Protein AF-Q0B2G2-F1 (afdb_monomer_lite)

Secondary structure (DSSP, 8-state):
--HHHHHHHH-TTS-HHHHHHHHHHHHHHHHHHHHHTTT-HHHHHHHHHHHHHHHHHHHHHHHHHSS--HHHHHHHHHHHHHHHHHHHH--

Sequence (91 aa):
MSEASRTCHADRTIPKDLINWVDELDKECKSAKKLMASNDEDRIRQCVDDLERIGDRAERACQQAGSLDAKIMNAVSTMHSELSDLKRQLH

Foldseek 3Di:
DDPVLVVLVVDPLHDPQLNVLVVVLVVLVVVLVVVVVVVPLVSNVVSLVVLLVSLVVNVVSVVVSPPDDVVSVVVSVVVNVVSVVSNVVSD

Structure (mmCIF, N/CA/C/O backbone):
data_AF-Q0B2G2-F1
#
_entry.id   AF-Q0B2G2-F1
#
loop_
_atom_site.group_PDB
_atom_site.id
_atom_site.type_symbol
_atom_site.label_atom_id
_atom_site.label_alt_id
_atom_site.label_comp_id
_atom_site.label_asym_id
_atom_site.label_entity_id
_atom_site.label_seq_id
_atom_site.pdbx_PDB_ins_code
_atom_site.Cartn_x
_atom_site.Cartn_y
_atom_site.Cartn_z
_atom_site.occupancy
_atom_site.B_iso_or_equiv
_atom_site.auth_seq_id
_atom_site.auth_comp_id
_atom_site.auth_asym_id
_atom_site.auth_atom_id
_atom_site.pdbx_PDB_model_num
ATOM 1 N N . MET A 1 1 ? 5.046 14.887 -0.032 1.00 52.88 1 MET A N 1
ATOM 2 C CA . MET A 1 1 ? 5.709 14.102 -1.078 1.00 52.88 1 MET A CA 1
ATOM 3 C C . MET A 1 1 ? 6.773 13.287 -0.382 1.00 52.88 1 MET A C 1
ATOM 5 O O . MET A 1 1 ? 7.742 13.880 0.094 1.00 52.88 1 MET A O 1
ATOM 9 N N . SER A 1 2 ? 6.507 11.997 -0.188 1.00 65.69 2 SER A N 1
ATOM 10 C CA . SER A 1 2 ? 7.429 11.071 0.480 1.00 65.69 2 SER A CA 1
ATOM 11 C C . SER A 1 2 ? 8.685 10.821 -0.351 1.00 65.69 2 SER A C 1
ATOM 13 O O . SER A 1 2 ? 8.705 11.068 -1.559 1.00 65.69 2 SER A O 1
ATOM 15 N N . GLU A 1 3 ? 9.736 10.333 0.306 1.00 66.19 3 GLU A N 1
ATOM 16 C CA . GLU A 1 3 ? 11.019 10.011 -0.328 1.00 66.19 3 GLU A CA 1
ATOM 17 C C . GLU A 1 3 ? 10.841 9.008 -1.478 1.00 66.19 3 GLU A C 1
ATOM 19 O O . GLU A 1 3 ? 11.358 9.241 -2.564 1.00 66.19 3 GLU A O 1
ATOM 24 N N . ALA A 1 4 ? 9.973 8.004 -1.302 1.00 65.38 4 ALA A N 1
ATOM 25 C CA . ALA A 1 4 ? 9.613 7.043 -2.345 1.00 65.38 4 ALA A CA 1
ATOM 26 C C . ALA A 1 4 ? 9.073 7.706 -3.629 1.00 65.38 4 ALA A C 1
ATOM 28 O O . ALA A 1 4 ? 9.531 7.374 -4.720 1.00 65.38 4 ALA A O 1
ATOM 29 N N . SER A 1 5 ? 8.158 8.679 -3.514 1.00 68.81 5 SER A N 1
ATOM 30 C CA . SER A 1 5 ? 7.612 9.419 -4.668 1.00 68.81 5 SER A CA 1
ATOM 31 C C . SER A 1 5 ? 8.713 10.213 -5.375 1.00 68.81 5 SER A C 1
ATOM 33 O O . SER A 1 5 ? 8.862 10.111 -6.591 1.00 68.81 5 SER A O 1
ATOM 35 N N . ARG A 1 6 ? 9.584 10.913 -4.632 1.00 70.56 6 ARG A N 1
ATOM 36 C CA . ARG A 1 6 ? 10.713 11.637 -5.245 1.00 70.56 6 ARG A CA 1
ATOM 37 C C . ARG A 1 6 ? 11.693 10.714 -5.957 1.00 70.56 6 ARG A C 1
ATOM 39 O O . ARG A 1 6 ? 12.133 11.057 -7.048 1.00 70.56 6 ARG A O 1
ATOM 46 N N . THR A 1 7 ? 12.033 9.575 -5.362 1.00 68.62 7 THR A N 1
ATOM 47 C CA . THR A 1 7 ? 12.953 8.604 -5.966 1.00 68.62 7 THR A CA 1
ATOM 48 C C . THR A 1 7 ? 12.364 8.012 -7.242 1.00 68.62 7 THR A C 1
ATOM 50 O O . THR A 1 7 ? 13.063 7.937 -8.247 1.00 68.62 7 THR A O 1
ATOM 53 N N . CYS A 1 8 ? 11.068 7.686 -7.244 1.00 67.44 8 CYS A N 1
ATOM 54 C CA . CYS A 1 8 ? 10.389 7.163 -8.431 1.00 67.44 8 CYS A CA 1
ATOM 55 C C . CYS A 1 8 ? 10.273 8.205 -9.552 1.00 67.44 8 CYS A C 1
ATOM 57 O O . CYS A 1 8 ? 10.427 7.865 -10.717 1.00 67.44 8 CYS A O 1
ATOM 59 N N . HIS A 1 9 ? 10.041 9.478 -9.214 1.00 70.81 9 HIS A N 1
ATOM 60 C CA . HIS A 1 9 ? 10.025 10.575 -10.192 1.00 70.81 9 HIS A CA 1
ATOM 61 C C . HIS A 1 9 ? 11.426 10.939 -10.713 1.00 70.81 9 HIS A C 1
ATOM 63 O O . HIS A 1 9 ? 11.553 11.449 -11.826 1.00 70.81 9 HIS A O 1
ATOM 69 N N . ALA A 1 10 ? 12.477 10.705 -9.923 1.00 71.88 10 ALA A N 1
ATOM 70 C CA . ALA A 1 10 ? 13.861 10.975 -10.314 1.00 71.88 10 ALA A CA 1
ATOM 71 C C . ALA A 1 10 ? 14.440 9.894 -11.239 1.00 71.88 10 ALA A C 1
ATOM 73 O O . ALA A 1 10 ? 15.302 10.195 -12.069 1.00 71.88 10 ALA A O 1
ATOM 74 N N . ASP A 1 11 ? 13.968 8.654 -11.116 1.00 67.69 11 ASP A N 1
ATOM 75 C CA . ASP A 1 11 ? 14.465 7.526 -11.891 1.00 67.69 11 ASP A CA 1
ATOM 76 C C . ASP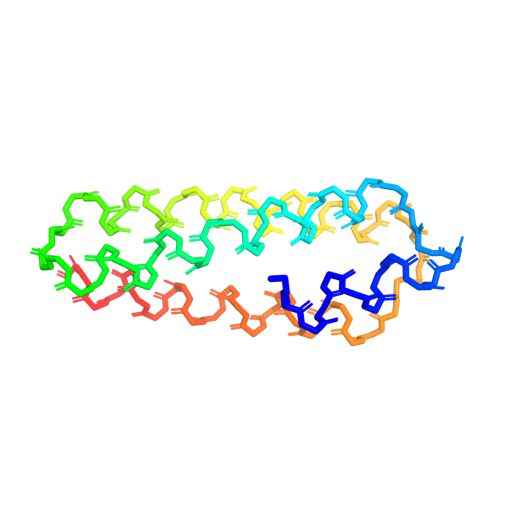 A 1 11 ? 13.590 7.255 -13.126 1.00 67.69 11 ASP A C 1
ATOM 78 O O . ASP A 1 11 ? 12.443 6.822 -13.051 1.00 67.69 11 ASP A O 1
ATOM 82 N N . ARG A 1 12 ? 14.155 7.515 -14.310 1.00 67.12 12 ARG A N 1
ATOM 83 C CA . ARG A 1 12 ? 13.455 7.394 -15.603 1.00 67.12 12 ARG A CA 1
ATOM 84 C C . ARG A 1 12 ? 13.272 5.945 -16.055 1.00 67.12 12 ARG A C 1
ATOM 86 O O . ARG A 1 12 ? 12.604 5.719 -17.062 1.00 67.12 12 ARG A O 1
ATOM 93 N N . THR A 1 13 ? 13.890 4.990 -15.360 1.00 69.69 13 THR A N 1
ATOM 94 C CA . THR A 1 13 ? 13.715 3.553 -15.616 1.00 69.69 13 THR A CA 1
ATOM 95 C C . THR A 1 13 ? 12.428 3.014 -14.996 1.00 69.69 13 THR A C 1
ATOM 97 O O . THR A 1 13 ? 11.961 1.939 -15.367 1.00 69.69 13 THR A O 1
ATOM 100 N N . ILE A 1 14 ? 11.819 3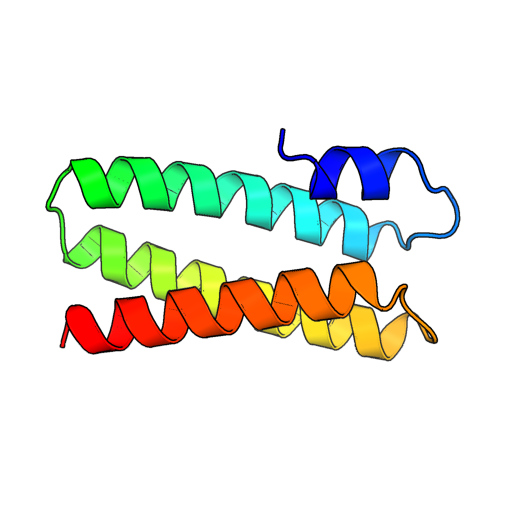.793 -14.099 1.00 68.75 14 ILE A N 1
ATOM 101 C CA . ILE A 1 14 ? 10.591 3.436 -13.412 1.00 68.75 14 ILE A CA 1
ATOM 102 C C . ILE A 1 14 ? 9.391 3.587 -14.364 1.00 68.75 14 ILE A C 1
ATOM 104 O O . ILE A 1 14 ? 9.192 4.654 -14.958 1.00 68.75 14 ILE A O 1
ATOM 108 N N . PRO A 1 15 ? 8.538 2.556 -14.498 1.00 69.44 15 PRO A N 1
ATOM 109 C CA . PRO A 1 15 ? 7.302 2.657 -15.261 1.00 69.44 15 PRO A CA 1
ATOM 110 C C . PRO A 1 15 ? 6.400 3.769 -14.720 1.00 69.44 15 PRO A C 1
ATOM 112 O O . PRO A 1 15 ? 6.209 3.897 -13.511 1.00 69.44 15 PRO A O 1
ATOM 115 N N . LYS A 1 16 ? 5.758 4.527 -15.616 1.00 74.69 16 LYS A N 1
ATOM 116 C CA . LYS A 1 16 ? 4.801 5.581 -15.230 1.00 74.69 16 LYS A CA 1
ATOM 117 C C . LYS A 1 16 ? 3.668 5.062 -14.347 1.00 74.69 16 LYS A C 1
ATOM 119 O O . LYS A 1 16 ? 3.219 5.782 -13.461 1.00 74.69 16 LYS A O 1
ATOM 124 N N . ASP A 1 17 ? 3.238 3.822 -14.568 1.00 69.44 17 ASP A N 1
ATOM 125 C CA . ASP A 1 17 ? 2.224 3.186 -13.731 1.00 69.44 17 ASP A CA 1
ATOM 126 C C . ASP A 1 17 ? 2.690 3.067 -12.283 1.00 69.44 17 ASP A C 1
ATOM 128 O O . ASP A 1 17 ? 1.900 3.343 -11.389 1.00 69.44 17 ASP A O 1
ATOM 132 N N . LEU A 1 18 ? 3.973 2.763 -12.052 1.00 70.81 18 LEU A N 1
ATOM 133 C CA . LEU A 1 18 ? 4.563 2.685 -10.717 1.00 70.81 18 LEU A CA 1
ATOM 134 C C . LEU A 1 18 ? 4.677 4.067 -10.054 1.00 70.81 18 LEU A C 1
ATOM 136 O O . LEU A 1 18 ? 4.444 4.203 -8.858 1.00 70.81 18 LEU A O 1
ATOM 140 N N . ILE A 1 19 ? 4.990 5.106 -10.831 1.00 77.12 19 ILE A N 1
ATOM 141 C CA . ILE A 1 19 ? 5.034 6.490 -10.334 1.00 77.12 19 ILE A CA 1
ATOM 142 C C . ILE A 1 19 ? 3.641 6.937 -9.870 1.00 77.12 19 ILE A C 1
ATOM 144 O O . ILE A 1 19 ? 3.497 7.434 -8.755 1.00 77.12 19 ILE A O 1
ATOM 148 N N . ASN A 1 20 ? 2.612 6.703 -10.692 1.00 78.75 20 ASN A N 1
ATOM 149 C CA . ASN A 1 20 ? 1.219 6.989 -10.329 1.00 78.75 20 ASN A CA 1
ATOM 150 C C . ASN A 1 20 ? 0.800 6.222 -9.070 1.00 78.75 20 ASN A C 1
ATOM 152 O O . ASN A 1 20 ? 0.147 6.774 -8.189 1.00 78.75 20 ASN A O 1
ATOM 156 N N . TRP A 1 21 ? 1.231 4.966 -8.990 1.00 73.62 21 TRP A N 1
ATOM 157 C CA . TRP A 1 21 ? 1.065 4.080 -7.850 1.00 73.62 21 TRP A CA 1
ATOM 158 C C . TRP A 1 21 ? 1.602 4.693 -6.557 1.00 73.62 21 TRP A C 1
ATOM 16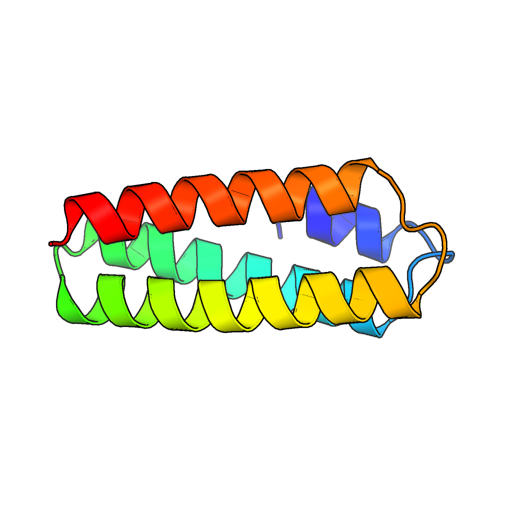0 O O . TRP A 1 21 ? 0.875 4.860 -5.581 1.00 73.62 21 TRP A O 1
ATOM 170 N N . VAL A 1 22 ? 2.874 5.081 -6.565 1.00 73.75 22 VAL A N 1
ATOM 171 C CA . VAL A 1 22 ? 3.549 5.658 -5.402 1.00 73.75 22 VAL A CA 1
ATOM 172 C C . VAL A 1 22 ? 2.949 7.015 -5.015 1.00 73.75 22 VAL A C 1
ATOM 174 O O . VAL A 1 22 ? 2.892 7.334 -3.827 1.00 73.75 22 VAL A O 1
ATOM 177 N N . ASP A 1 23 ? 2.457 7.795 -5.978 1.00 79.69 23 ASP A N 1
ATOM 178 C CA . ASP A 1 23 ? 1.772 9.063 -5.707 1.00 79.69 23 ASP A CA 1
ATOM 179 C C . ASP A 1 23 ? 0.380 8.873 -5.080 1.00 79.69 23 ASP A C 1
ATOM 181 O O . ASP A 1 23 ? 0.050 9.586 -4.127 1.00 79.69 23 ASP A O 1
ATOM 185 N N . GLU A 1 24 ? -0.427 7.912 -5.553 1.00 76.12 24 GLU A N 1
ATOM 186 C CA . GLU A 1 24 ? -1.694 7.534 -4.898 1.00 76.12 24 GLU A CA 1
ATOM 187 C C . GLU A 1 24 ? -1.434 7.055 -3.465 1.00 76.12 24 GLU A C 1
ATOM 189 O O . GLU A 1 24 ? -2.080 7.511 -2.520 1.00 76.12 24 GLU A O 1
ATOM 194 N N . LEU A 1 25 ? -0.410 6.224 -3.287 1.00 72.94 25 LEU A N 1
ATOM 195 C CA . LEU A 1 25 ? -0.029 5.658 -1.998 1.00 72.94 25 LEU A CA 1
ATOM 196 C C . LEU A 1 25 ? 0.462 6.740 -1.013 1.00 72.94 25 LEU A C 1
ATOM 198 O O . LEU A 1 25 ? 0.035 6.778 0.141 1.00 72.94 25 LEU A O 1
ATOM 202 N N . ASP A 1 26 ? 1.282 7.698 -1.465 1.00 76.12 26 ASP A N 1
ATOM 203 C CA . ASP A 1 26 ? 1.712 8.851 -0.654 1.00 76.12 26 ASP A CA 1
ATOM 204 C C . ASP A 1 26 ? 0.533 9.753 -0.250 1.00 76.12 26 ASP A C 1
ATOM 206 O O . ASP A 1 26 ? 0.605 10.493 0.740 1.00 76.12 26 ASP A O 1
ATOM 210 N N . LYS A 1 27 ? -0.551 9.749 -1.025 1.00 78.56 27 LYS A N 1
ATOM 211 C CA . LYS A 1 27 ? -1.750 10.531 -0.729 1.00 78.56 27 LYS A CA 1
ATOM 212 C C . LYS A 1 27 ? -2.599 9.833 0.325 1.00 78.56 27 LYS A C 1
ATOM 214 O O . LYS A 1 27 ? -2.906 10.451 1.346 1.00 78.56 27 LYS A O 1
ATOM 219 N N . GLU A 1 28 ? -2.869 8.547 0.132 1.00 72.81 28 GLU A N 1
ATOM 220 C CA . GLU A 1 28 ? -3.637 7.742 1.079 1.00 72.81 28 GLU A CA 1
ATOM 221 C C . GLU A 1 28 ? -2.924 7.590 2.420 1.00 72.81 28 GLU A C 1
ATOM 223 O O . GLU A 1 28 ? -3.545 7.770 3.458 1.00 72.81 28 GLU A O 1
ATOM 228 N N . CYS A 1 29 ? -1.601 7.421 2.449 1.00 72.12 29 CYS A N 1
ATOM 229 C CA . CYS A 1 29 ? -0.854 7.346 3.707 1.00 72.12 29 CYS A CA 1
ATOM 230 C C . CYS A 1 29 ? -0.944 8.651 4.534 1.00 72.12 29 CYS A C 1
ATOM 232 O O . CYS A 1 29 ? -1.015 8.631 5.767 1.00 72.12 29 CYS A O 1
ATOM 234 N N . LYS A 1 30 ? -0.997 9.819 3.872 1.00 74.94 30 LYS A N 1
ATOM 235 C CA . LYS A 1 30 ? -1.237 11.101 4.561 1.00 74.94 30 LYS A CA 1
ATOM 236 C C . LYS A 1 30 ? -2.669 11.218 5.069 1.00 74.94 30 LYS A C 1
ATOM 238 O O . LYS A 1 30 ? -2.870 11.742 6.167 1.00 74.94 30 LYS A O 1
ATOM 243 N N . SER A 1 31 ? -3.639 10.748 4.288 1.00 73.25 31 SER A N 1
ATOM 244 C CA . SER A 1 31 ? -5.033 10.654 4.723 1.00 73.25 31 SER A CA 1
ATOM 245 C C . SER A 1 31 ? -5.151 9.734 5.940 1.00 73.25 31 SER A C 1
ATOM 247 O O . SER A 1 31 ? -5.693 10.168 6.953 1.00 73.25 31 SER A O 1
ATOM 249 N N . ALA A 1 32 ? -4.534 8.549 5.899 1.00 69.19 32 ALA A N 1
ATOM 250 C CA . ALA A 1 32 ? -4.476 7.573 6.984 1.00 69.19 32 ALA A CA 1
ATOM 251 C C . ALA A 1 32 ? -3.946 8.200 8.271 1.00 69.19 32 ALA A C 1
ATOM 253 O O . ALA A 1 32 ? -4.637 8.205 9.282 1.00 69.19 32 ALA A O 1
ATOM 254 N N . LYS A 1 33 ? -2.763 8.830 8.233 1.00 69.75 33 LYS A N 1
ATOM 255 C CA . LYS A 1 33 ? -2.179 9.487 9.416 1.00 69.75 33 LYS A CA 1
ATOM 256 C C . LYS A 1 33 ? -3.099 10.550 10.017 1.00 69.75 33 LYS A C 1
ATOM 258 O O . LYS A 1 33 ? -3.183 10.676 11.236 1.00 69.75 33 LYS A O 1
ATOM 263 N N . LYS A 1 34 ? -3.805 11.308 9.176 1.00 72.75 34 LYS A N 1
ATOM 264 C CA . LYS A 1 34 ? -4.764 12.322 9.633 1.00 72.75 34 LYS A CA 1
ATOM 265 C C . LYS A 1 34 ? -6.029 11.690 10.230 1.00 72.75 34 LYS A C 1
ATOM 267 O O . LYS A 1 34 ? -6.579 12.221 11.191 1.00 72.75 34 LYS A O 1
ATOM 272 N N . LEU A 1 35 ? -6.471 10.564 9.679 1.00 69.94 35 LEU A N 1
ATOM 273 C CA . LEU A 1 35 ? -7.619 9.787 10.150 1.00 69.94 35 LEU A CA 1
ATOM 274 C C . LEU A 1 35 ? -7.347 9.085 11.473 1.00 69.94 35 LEU A C 1
ATOM 276 O O . LEU A 1 35 ? -8.169 9.171 12.378 1.00 69.94 35 LEU A O 1
ATOM 280 N N . MET A 1 36 ? -6.167 8.488 11.617 1.00 67.81 36 MET A N 1
ATOM 281 C CA . MET A 1 36 ? -5.718 7.891 12.872 1.00 67.81 36 MET A CA 1
ATOM 282 C C . MET A 1 36 ? -5.681 8.916 14.008 1.00 67.81 36 MET A C 1
ATOM 284 O O . MET A 1 36 ? -6.056 8.604 15.129 1.00 67.81 36 MET A O 1
ATOM 288 N N . ALA A 1 37 ? -5.318 10.168 13.713 1.00 69.75 37 ALA A N 1
ATOM 289 C CA . ALA A 1 37 ? -5.394 11.260 14.684 1.00 69.75 37 ALA A CA 1
ATOM 290 C C . ALA A 1 37 ? -6.836 11.707 15.010 1.00 69.75 37 ALA A C 1
ATOM 292 O O . ALA A 1 37 ? -7.049 12.404 15.997 1.00 69.75 37 ALA A O 1
ATOM 293 N N . SER A 1 38 ? -7.816 11.343 14.176 1.00 69.44 38 SER A N 1
ATOM 294 C CA . SER A 1 38 ? -9.222 11.746 14.311 1.00 69.44 38 SER A CA 1
ATOM 295 C C . SER A 1 38 ? -10.080 10.719 15.069 1.00 69.44 38 SER A C 1
ATOM 297 O O . SER A 1 38 ? -11.257 10.989 15.286 1.00 69.44 38 SER A O 1
ATOM 299 N N . ASN A 1 39 ? -9.508 9.578 15.488 1.00 68.44 39 ASN A N 1
ATOM 300 C CA . ASN A 1 39 ? -10.187 8.496 16.226 1.00 68.44 39 ASN A CA 1
ATOM 301 C C . ASN A 1 39 ? -11.445 7.928 15.527 1.00 68.44 39 ASN A C 1
ATOM 303 O O . ASN A 1 39 ? -12.342 7.393 16.173 1.00 68.44 39 ASN A O 1
ATOM 307 N N . ASP A 1 40 ? -11.514 8.067 14.204 1.00 78.44 40 ASP A N 1
ATOM 308 C CA . ASP A 1 40 ? -12.681 7.733 13.389 1.00 78.44 40 ASP A CA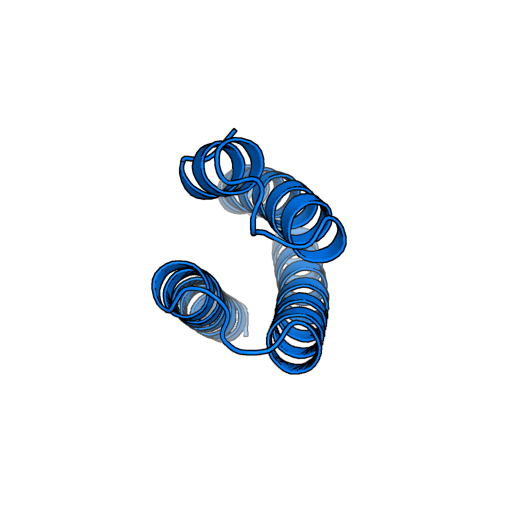 1
ATOM 309 C C . ASP A 1 40 ? -12.488 6.347 12.753 1.00 78.44 40 ASP A C 1
ATOM 311 O O . ASP A 1 40 ? -11.927 6.221 11.663 1.00 78.44 40 ASP A O 1
ATOM 315 N N . GLU A 1 41 ? -12.873 5.295 13.483 1.00 72.75 41 GLU A N 1
ATOM 316 C CA . GLU A 1 41 ? -12.606 3.894 13.117 1.00 72.75 41 GLU A CA 1
ATOM 317 C C . GLU A 1 41 ? -13.125 3.505 11.731 1.00 72.75 41 GLU A C 1
ATOM 319 O O . GLU A 1 41 ? -12.424 2.804 11.000 1.00 72.75 41 GLU A O 1
ATOM 324 N N . ASP A 1 42 ? -14.313 3.970 11.337 1.00 79.69 42 ASP A N 1
ATOM 325 C CA . ASP A 1 42 ? -14.893 3.642 10.030 1.00 79.69 42 ASP A CA 1
ATOM 326 C C . ASP A 1 42 ? -14.045 4.209 8.893 1.00 79.69 42 ASP A C 1
ATOM 328 O O . ASP A 1 42 ? -13.770 3.535 7.897 1.00 79.69 42 ASP A O 1
ATOM 332 N N . ARG A 1 43 ? -13.547 5.434 9.070 1.00 74.56 43 ARG A N 1
ATOM 333 C CA . ARG A 1 43 ? -12.657 6.052 8.090 1.00 74.56 43 ARG A CA 1
ATOM 334 C C . ARG A 1 43 ? -11.275 5.414 8.098 1.00 74.56 43 ARG A C 1
ATOM 336 O O . ARG A 1 43 ? -10.658 5.326 7.039 1.00 74.56 43 ARG A O 1
ATOM 343 N N . ILE A 1 44 ? -10.785 4.961 9.253 1.00 74.75 44 ILE A N 1
ATOM 344 C CA . ILE A 1 44 ? -9.525 4.214 9.322 1.00 74.75 44 ILE A CA 1
ATOM 345 C C . ILE A 1 44 ? -9.677 2.873 8.588 1.00 74.75 44 ILE A C 1
ATOM 347 O O . ILE A 1 44 ? -8.824 2.573 7.757 1.00 74.75 44 ILE A O 1
ATOM 351 N N . ARG A 1 45 ? -10.772 2.119 8.785 1.00 77.50 45 ARG A N 1
ATOM 352 C CA . ARG A 1 45 ? -11.055 0.893 8.006 1.00 77.50 45 ARG A CA 1
ATOM 353 C C . ARG A 1 45 ? -11.087 1.165 6.510 1.00 77.50 45 ARG A C 1
ATOM 355 O O . ARG A 1 45 ? -10.421 0.467 5.756 1.00 77.50 45 ARG A O 1
ATOM 362 N N . GLN A 1 46 ? -11.805 2.202 6.086 1.00 79.06 46 GLN A N 1
ATOM 363 C CA . GLN A 1 46 ? -11.895 2.546 4.670 1.00 79.06 46 GLN A CA 1
ATOM 364 C C . GLN A 1 46 ? -10.525 2.909 4.083 1.00 79.06 46 GLN A C 1
ATOM 366 O O . GLN A 1 46 ? -10.192 2.491 2.980 1.00 79.06 46 GLN A O 1
ATOM 371 N N . CYS A 1 47 ? -9.700 3.631 4.843 1.00 75.50 47 CYS A N 1
ATOM 372 C CA . CYS A 1 47 ? -8.343 3.962 4.430 1.00 75.50 47 CYS A CA 1
ATOM 373 C C . CYS A 1 47 ? -7.441 2.722 4.332 1.00 75.50 47 CYS A C 1
ATOM 375 O O . CYS A 1 47 ? -6.630 2.627 3.415 1.00 75.50 47 CYS A O 1
ATOM 377 N N . VAL A 1 48 ? -7.604 1.759 5.244 1.00 75.94 48 VAL A N 1
ATOM 378 C CA . VAL A 1 48 ? -6.908 0.469 5.189 1.00 75.94 48 VAL A CA 1
ATOM 379 C C . VAL A 1 48 ? -7.315 -0.325 3.948 1.00 75.94 48 VAL A C 1
ATOM 381 O O . VAL A 1 48 ? -6.436 -0.802 3.237 1.00 75.94 48 VAL A O 1
ATOM 384 N N . ASP A 1 49 ? -8.611 -0.422 3.650 1.00 80.94 49 ASP A N 1
ATOM 385 C CA . ASP A 1 49 ? -9.110 -1.140 2.470 1.00 80.94 49 ASP A CA 1
ATOM 386 C C . ASP A 1 49 ? -8.661 -0.472 1.158 1.00 80.94 49 ASP A C 1
ATOM 388 O O . ASP A 1 49 ? -8.271 -1.155 0.204 1.00 80.94 49 ASP A O 1
ATOM 392 N N . ASP A 1 50 ? -8.667 0.865 1.104 1.00 78.50 50 ASP A N 1
ATOM 393 C CA . ASP A 1 50 ? -8.131 1.601 -0.040 1.00 78.50 50 ASP A CA 1
ATOM 394 C C . ASP A 1 50 ? -6.639 1.330 -0.206 1.00 78.50 50 ASP A C 1
ATOM 396 O O . ASP A 1 50 ? -6.209 1.021 -1.314 1.00 78.50 50 ASP A O 1
ATOM 400 N N . LEU A 1 51 ? -5.862 1.361 0.878 1.00 73.88 51 LEU A N 1
ATOM 401 C CA . LEU A 1 51 ? -4.435 1.070 0.837 1.00 73.88 51 LEU A CA 1
ATOM 402 C C . LEU A 1 51 ? -4.115 -0.397 0.481 1.00 73.88 51 LEU A C 1
ATOM 404 O O . LEU A 1 51 ? -3.125 -0.623 -0.213 1.00 73.88 51 LEU A O 1
ATOM 408 N N . GLU A 1 52 ? -4.936 -1.374 0.883 1.00 76.75 52 GLU A N 1
ATOM 409 C CA . GLU A 1 52 ? -4.828 -2.776 0.439 1.00 76.75 52 GLU A CA 1
ATOM 410 C C . GLU A 1 52 ? -5.013 -2.868 -1.075 1.00 76.75 52 GLU A C 1
ATOM 412 O O . GLU A 1 52 ? -4.118 -3.329 -1.778 1.00 76.75 52 GLU A O 1
ATOM 417 N N . ARG A 1 53 ? -6.128 -2.340 -1.601 1.00 81.56 53 ARG A N 1
ATOM 418 C CA . ARG A 1 53 ? -6.424 -2.320 -3.048 1.00 81.56 53 ARG A CA 1
ATOM 419 C C . ARG A 1 53 ? -5.307 -1.663 -3.850 1.00 81.56 53 ARG A C 1
ATOM 421 O O . ARG A 1 53 ? -5.020 -2.037 -4.992 1.00 81.56 53 ARG A O 1
ATOM 428 N N . ILE A 1 54 ? -4.722 -0.649 -3.237 1.00 73.38 54 ILE A N 1
ATOM 429 C CA . ILE A 1 54 ? -3.598 0.099 -3.739 1.00 73.38 54 ILE A CA 1
ATOM 430 C C . ILE A 1 54 ? -2.352 -0.822 -3.782 1.00 73.38 54 ILE A C 1
ATOM 432 O O . ILE A 1 54 ? -1.870 -1.153 -4.867 1.00 73.38 54 ILE A O 1
ATOM 436 N N . GLY A 1 55 ? -1.906 -1.379 -2.656 1.00 72.44 55 GLY A N 1
ATOM 437 C CA . GLY A 1 55 ? -0.791 -2.339 -2.605 1.00 72.44 55 GLY A CA 1
ATOM 438 C C . GLY A 1 55 ? -0.913 -3.493 -3.612 1.00 72.44 55 GLY A C 1
ATOM 439 O O . GLY A 1 55 ? 0.038 -3.793 -4.332 1.00 72.44 55 GLY A O 1
ATOM 440 N N . ASP A 1 56 ? -2.115 -4.039 -3.758 1.00 77.81 56 ASP A N 1
ATOM 441 C CA . ASP A 1 56 ? -2.476 -5.116 -4.687 1.00 77.81 56 ASP A CA 1
ATOM 442 C C . ASP A 1 56 ? -2.255 -4.755 -6.169 1.00 77.81 56 ASP A C 1
ATOM 444 O O . ASP A 1 56 ? -1.949 -5.583 -7.038 1.00 77.81 56 ASP A O 1
ATOM 448 N N . ARG A 1 57 ? -2.485 -3.489 -6.518 1.00 74.50 57 ARG A N 1
ATOM 449 C CA . ARG A 1 57 ? -2.276 -2.981 -7.877 1.00 74.50 57 ARG A CA 1
ATOM 450 C C . ARG A 1 57 ? -0.821 -2.539 -8.063 1.00 74.50 57 ARG A C 1
ATOM 452 O O . ARG A 1 57 ? -0.312 -2.701 -9.174 1.00 74.50 57 ARG A O 1
ATOM 459 N N . ALA A 1 58 ? -0.141 -2.114 -6.993 1.00 70.12 58 ALA A N 1
ATOM 460 C CA . ALA A 1 58 ? 1.308 -1.924 -6.966 1.00 70.12 58 ALA A CA 1
ATOM 461 C C . ALA A 1 58 ? 2.009 -3.229 -7.320 1.00 70.12 58 ALA A C 1
ATOM 463 O O . ALA A 1 58 ? 2.758 -3.275 -8.284 1.00 70.12 58 ALA A O 1
ATOM 464 N N . GLU A 1 59 ? 1.703 -4.307 -6.599 1.00 72.25 59 GLU A N 1
ATOM 465 C CA . GLU A 1 59 ? 2.315 -5.618 -6.791 1.00 72.25 59 GLU A CA 1
ATOM 466 C C . GLU A 1 59 ? 2.123 -6.131 -8.223 1.00 72.25 59 GLU A C 1
ATOM 468 O O . GLU A 1 59 ? 3.081 -6.560 -8.868 1.00 72.25 59 GLU A O 1
ATOM 473 N N . ARG A 1 60 ? 0.912 -6.002 -8.777 1.00 74.50 60 ARG A N 1
ATOM 474 C CA . ARG A 1 60 ? 0.642 -6.357 -10.180 1.00 74.50 60 ARG A CA 1
ATOM 475 C C . ARG A 1 60 ? 1.436 -5.516 -11.177 1.00 74.50 60 ARG A C 1
ATOM 477 O O . ARG A 1 60 ? 1.860 -6.045 -12.206 1.00 74.50 60 ARG A O 1
ATOM 484 N N . ALA A 1 61 ? 1.627 -4.227 -10.904 1.00 69.44 61 ALA A N 1
ATOM 485 C CA . ALA A 1 61 ? 2.480 -3.371 -11.722 1.00 69.44 61 ALA A CA 1
ATOM 486 C C . ALA A 1 61 ? 3.958 -3.769 -11.580 1.00 69.44 61 ALA A C 1
ATOM 488 O O . ALA A 1 61 ? 4.660 -3.844 -12.585 1.00 69.44 61 ALA A O 1
ATOM 489 N N . CYS A 1 62 ? 4.408 -4.113 -10.368 1.00 67.44 62 CYS A N 1
ATOM 490 C CA . CYS A 1 62 ? 5.752 -4.617 -10.093 1.00 67.44 62 CYS A CA 1
ATOM 491 C C . CYS A 1 62 ? 6.047 -5.896 -10.890 1.00 67.44 62 CYS A C 1
ATOM 493 O O . CYS A 1 62 ? 7.104 -6.020 -11.509 1.00 67.44 62 CYS A O 1
ATOM 495 N N . GLN A 1 63 ? 5.093 -6.831 -10.907 1.00 70.19 63 GLN A N 1
ATOM 496 C CA . GLN A 1 63 ? 5.187 -8.083 -11.659 1.00 70.19 63 GLN A CA 1
ATOM 497 C C . GLN A 1 63 ? 5.216 -7.851 -13.176 1.00 70.19 63 GLN A C 1
ATOM 499 O O . GLN A 1 63 ? 5.985 -8.505 -13.877 1.00 70.19 63 GLN A O 1
ATOM 504 N N . GLN A 1 64 ? 4.413 -6.913 -13.689 1.00 67.44 64 GLN A N 1
ATOM 505 C CA . GLN A 1 64 ? 4.375 -6.587 -15.122 1.00 67.44 64 GLN A CA 1
ATOM 506 C C . GLN A 1 64 ? 5.610 -5.831 -15.608 1.00 67.44 64 GLN A C 1
ATOM 508 O O . GLN A 1 64 ? 6.034 -6.013 -16.746 1.00 67.44 64 GLN A O 1
ATOM 513 N N . ALA A 1 65 ? 6.174 -4.972 -14.765 1.00 64.31 65 ALA A N 1
ATOM 514 C CA . ALA A 1 65 ? 7.279 -4.111 -15.147 1.00 64.31 65 ALA A CA 1
ATOM 515 C C . ALA A 1 65 ? 8.616 -4.850 -15.291 1.00 64.31 65 ALA A C 1
ATOM 517 O O . ALA A 1 65 ? 9.480 -4.349 -16.000 1.00 64.31 65 ALA A O 1
ATOM 518 N N . GLY A 1 66 ? 8.760 -6.043 -14.699 1.00 59.50 66 GLY A N 1
ATOM 519 C CA . GLY A 1 66 ? 9.949 -6.888 -14.826 1.00 59.50 66 GLY A CA 1
ATOM 520 C C . GLY A 1 66 ? 11.194 -6.276 -14.173 1.00 59.50 66 GLY A C 1
ATOM 521 O O . GLY A 1 66 ? 11.659 -5.211 -14.554 1.00 59.50 66 GLY A O 1
ATOM 522 N N . SER A 1 67 ? 11.769 -6.971 -13.187 1.00 57.31 67 SER A N 1
ATOM 523 C CA . SER A 1 67 ? 12.929 -6.490 -12.414 1.00 57.31 67 SER A CA 1
ATOM 524 C C . SER A 1 67 ? 12.736 -5.069 -11.865 1.00 57.31 67 SER A C 1
ATOM 526 O O . SER A 1 67 ? 13.546 -4.174 -12.105 1.00 57.31 67 SER A O 1
ATOM 528 N N . LEU A 1 68 ? 11.658 -4.859 -11.109 1.00 63.62 68 LEU A N 1
ATOM 529 C CA . LEU A 1 68 ? 11.535 -3.648 -10.308 1.00 63.62 68 LEU A CA 1
ATOM 530 C C . LEU A 1 68 ? 12.667 -3.557 -9.284 1.00 63.62 68 LEU A C 1
ATOM 532 O O . LEU A 1 68 ? 13.103 -4.572 -8.739 1.00 63.62 68 LEU A O 1
ATOM 536 N N . ASP A 1 69 ? 13.085 -2.332 -8.975 1.00 64.75 69 ASP A N 1
ATOM 537 C CA . ASP A 1 69 ? 14.063 -2.080 -7.925 1.00 64.75 69 ASP A CA 1
ATOM 538 C C . ASP A 1 69 ? 13.578 -2.682 -6.593 1.00 64.75 69 ASP A C 1
ATOM 540 O O . ASP A 1 69 ? 12.463 -2.409 -6.128 1.00 64.75 69 ASP A O 1
ATOM 544 N N . ALA A 1 70 ? 14.419 -3.516 -5.974 1.00 66.19 70 ALA A N 1
ATOM 545 C CA . ALA A 1 70 ? 14.110 -4.224 -4.733 1.00 66.19 70 ALA A CA 1
ATOM 546 C C . ALA A 1 70 ? 13.690 -3.269 -3.604 1.00 66.19 70 ALA A C 1
ATOM 548 O O . ALA A 1 70 ? 12.942 -3.658 -2.707 1.00 66.19 70 ALA A O 1
ATOM 549 N N . LYS A 1 71 ? 14.120 -2.000 -3.659 1.00 61.50 71 LYS A N 1
ATOM 550 C CA . LYS A 1 71 ? 13.697 -0.969 -2.705 1.00 61.50 71 LYS A CA 1
ATOM 551 C C . LYS A 1 71 ? 12.207 -0.670 -2.780 1.00 61.50 71 LYS A C 1
ATOM 553 O O . LYS A 1 71 ? 11.585 -0.474 -1.740 1.00 61.50 71 LYS A O 1
ATOM 558 N N . ILE A 1 72 ? 11.630 -0.646 -3.979 1.00 66.06 72 ILE A N 1
ATOM 559 C CA . ILE A 1 72 ? 10.206 -0.349 -4.152 1.00 66.06 72 ILE A CA 1
ATOM 560 C C . ILE A 1 72 ? 9.374 -1.543 -3.710 1.00 66.06 72 ILE A C 1
ATOM 562 O O . ILE A 1 72 ? 8.400 -1.371 -2.985 1.00 66.06 72 ILE A O 1
ATOM 566 N N . MET A 1 73 ? 9.809 -2.754 -4.057 1.00 69.06 73 MET A N 1
ATOM 567 C CA . MET A 1 73 ? 9.160 -3.972 -3.582 1.00 69.06 73 MET A CA 1
ATOM 568 C C . MET A 1 73 ? 9.164 -4.043 -2.048 1.00 69.06 73 MET A C 1
ATOM 570 O O . MET A 1 73 ? 8.131 -4.309 -1.440 1.00 69.06 73 MET A O 1
ATOM 574 N N . ASN A 1 74 ? 10.290 -3.711 -1.411 1.00 68.62 74 ASN A N 1
ATOM 575 C CA . ASN A 1 74 ? 10.396 -3.700 0.045 1.00 68.62 74 ASN A CA 1
ATOM 576 C C . ASN A 1 74 ? 9.540 -2.594 0.692 1.00 68.62 74 ASN A C 1
ATOM 578 O O . ASN A 1 74 ? 8.907 -2.828 1.720 1.00 68.62 74 ASN A O 1
ATOM 582 N N . ALA A 1 75 ? 9.463 -1.408 0.075 1.00 69.31 75 ALA A N 1
ATOM 583 C CA . ALA A 1 75 ? 8.585 -0.333 0.537 1.00 69.31 75 ALA A CA 1
ATOM 584 C C . ALA A 1 75 ? 7.107 -0.752 0.481 1.00 69.31 75 ALA A C 1
ATOM 586 O O . ALA A 1 75 ? 6.389 -0.584 1.463 1.00 69.31 75 ALA A O 1
ATOM 587 N N . VAL A 1 76 ? 6.674 -1.367 -0.625 1.00 70.00 76 VAL A N 1
ATOM 588 C CA . VAL A 1 76 ? 5.306 -1.886 -0.777 1.00 70.00 76 VAL A CA 1
ATOM 589 C C . VAL A 1 76 ? 5.018 -2.982 0.255 1.00 70.00 76 VAL A C 1
ATOM 591 O O . VAL A 1 76 ? 4.012 -2.893 0.955 1.00 70.00 76 VAL A O 1
ATOM 594 N N . SER A 1 77 ? 5.907 -3.969 0.427 1.00 70.44 77 SER A N 1
ATOM 595 C CA . SER A 1 77 ? 5.721 -5.041 1.422 1.00 70.44 77 SER A CA 1
ATOM 596 C C . SER A 1 77 ? 5.703 -4.540 2.869 1.00 70.44 77 SER A C 1
ATOM 598 O O . SER A 1 77 ? 4.897 -5.016 3.671 1.00 70.44 77 SER A O 1
ATOM 600 N N . THR A 1 78 ? 6.563 -3.577 3.216 1.00 68.50 78 THR A N 1
ATOM 601 C CA . THR A 1 78 ? 6.591 -2.984 4.564 1.00 68.50 78 THR A CA 1
ATOM 602 C C . THR A 1 78 ? 5.266 -2.292 4.861 1.00 68.50 78 THR A C 1
ATOM 604 O O . THR A 1 78 ? 4.657 -2.538 5.899 1.00 68.50 78 THR A O 1
ATOM 607 N N . MET A 1 79 ? 4.763 -1.500 3.913 1.00 69.06 79 MET A N 1
ATOM 608 C CA . MET A 1 79 ? 3.481 -0.817 4.070 1.00 69.06 79 MET A CA 1
ATOM 609 C C . MET A 1 79 ? 2.3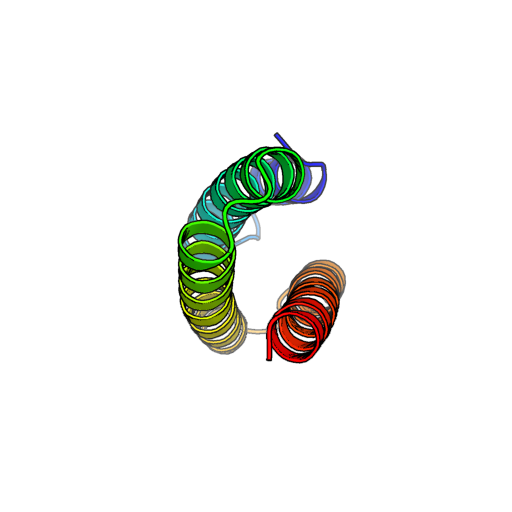05 -1.790 4.149 1.00 69.06 79 MET A C 1
ATOM 611 O O . MET A 1 79 ? 1.420 -1.601 4.978 1.00 69.06 79 MET A O 1
ATOM 615 N N . HIS A 1 80 ? 2.312 -2.859 3.349 1.00 69.25 80 HIS A N 1
ATOM 616 C CA . HIS A 1 80 ? 1.278 -3.894 3.412 1.00 69.25 80 HIS A CA 1
ATOM 617 C C . HIS A 1 80 ? 1.241 -4.586 4.785 1.00 69.25 80 HIS A C 1
ATOM 619 O O . HIS A 1 80 ? 0.165 -4.908 5.296 1.00 69.25 80 HIS A O 1
ATOM 625 N N . SER A 1 81 ? 2.411 -4.776 5.405 1.00 68.12 81 SER A N 1
ATOM 626 C CA . SER A 1 81 ? 2.527 -5.330 6.759 1.00 68.12 81 SER A CA 1
ATOM 627 C C . SER A 1 81 ? 1.980 -4.363 7.809 1.00 68.12 81 SER A C 1
ATOM 629 O O . SER A 1 81 ? 1.124 -4.756 8.597 1.00 68.12 81 SER A O 1
ATOM 631 N N . GLU A 1 82 ? 2.381 -3.087 7.767 1.00 68.75 82 GLU A N 1
ATOM 632 C CA . GLU A 1 82 ? 1.868 -2.063 8.691 1.00 68.75 82 GLU A CA 1
ATOM 633 C C . GLU A 1 82 ? 0.344 -1.913 8.597 1.00 68.75 82 GLU A C 1
ATOM 635 O O . GLU A 1 82 ? -0.336 -1.765 9.611 1.00 68.75 82 GLU A O 1
ATOM 640 N N . LEU A 1 83 ? -0.212 -1.999 7.388 1.00 68.94 83 LEU A N 1
ATOM 641 C CA . LEU A 1 83 ? -1.655 -1.938 7.165 1.00 68.94 83 LEU A CA 1
ATOM 642 C C . LEU A 1 83 ? -2.397 -3.157 7.676 1.00 68.94 83 LEU A C 1
ATOM 644 O O . LEU A 1 83 ? -3.456 -3.017 8.285 1.00 68.94 83 LEU A O 1
ATOM 648 N N . SER A 1 84 ? -1.836 -4.342 7.452 1.00 69.31 84 SER A N 1
ATOM 649 C CA . SER A 1 84 ? -2.398 -5.586 7.973 1.00 69.31 84 SER A CA 1
ATOM 650 C C . SER A 1 84 ? -2.426 -5.559 9.501 1.00 69.31 84 SER A C 1
ATOM 652 O O . SER A 1 84 ? -3.433 -5.921 10.109 1.00 69.31 84 SER A O 1
ATOM 654 N N . ASP A 1 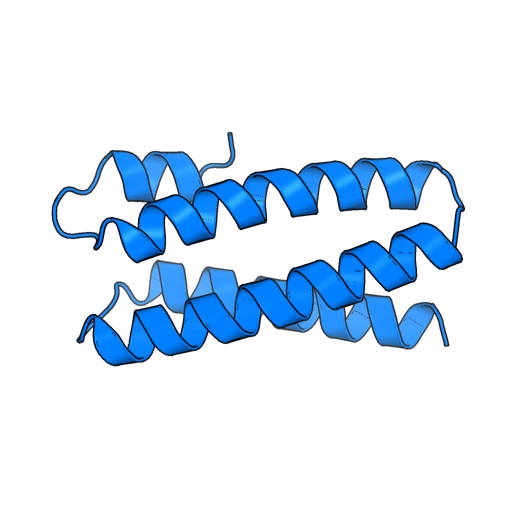85 ? -1.359 -5.065 10.129 1.00 74.38 85 ASP A N 1
ATOM 655 C CA . ASP A 1 85 ? -1.294 -4.894 11.580 1.00 74.38 85 ASP A CA 1
ATOM 656 C C . ASP A 1 85 ? -2.281 -3.836 12.082 1.00 74.38 85 ASP A C 1
ATOM 658 O O . ASP A 1 85 ? -2.889 -4.018 13.138 1.00 74.38 85 ASP A O 1
ATOM 662 N N . LEU A 1 86 ? -2.496 -2.764 11.316 1.00 68.81 86 LEU A N 1
ATOM 663 C CA . LEU A 1 86 ? -3.497 -1.751 11.635 1.00 68.81 86 LEU A CA 1
ATOM 664 C C . LEU A 1 86 ? -4.921 -2.309 11.566 1.00 68.81 86 LEU A C 1
ATOM 666 O O . LEU A 1 86 ? -5.711 -2.109 12.486 1.00 68.81 86 LEU A O 1
ATOM 670 N N . LYS A 1 87 ? -5.233 -3.066 10.509 1.00 68.75 87 LYS A N 1
ATOM 671 C CA . LYS A 1 87 ? -6.520 -3.751 10.335 1.00 68.75 87 LYS A CA 1
ATOM 672 C C . LYS A 1 87 ? -6.811 -4.683 11.506 1.00 68.75 87 LYS A C 1
ATOM 674 O O . LYS A 1 87 ? -7.916 -4.675 12.037 1.00 68.75 87 LYS A O 1
ATOM 679 N N . ARG A 1 88 ? -5.800 -5.448 11.936 1.00 74.75 88 ARG A N 1
ATOM 680 C CA . ARG A 1 88 ? -5.896 -6.377 13.073 1.00 74.75 88 ARG A CA 1
ATOM 681 C C . ARG A 1 88 ? -6.111 -5.682 14.414 1.00 74.75 88 ARG A C 1
ATOM 683 O O . ARG A 1 88 ? -6.640 -6.321 15.307 1.00 74.75 88 ARG A O 1
ATOM 690 N N . GLN A 1 89 ? -5.695 -4.425 14.568 1.00 67.75 89 GLN A N 1
ATOM 691 C CA . GLN A 1 89 ? -5.932 -3.643 15.788 1.00 67.75 89 GLN A CA 1
ATOM 692 C C . GLN A 1 89 ? -7.326 -2.994 15.833 1.00 67.75 89 GLN A C 1
ATOM 694 O O . GLN A 1 89 ? -7.780 -2.625 16.910 1.00 67.75 89 GLN A O 1
ATOM 699 N N . LEU A 1 90 ? -7.993 -2.841 14.683 1.00 63.81 90 LEU A N 1
ATOM 700 C CA . LEU A 1 90 ? -9.338 -2.251 14.549 1.00 63.81 90 LEU A CA 1
ATOM 701 C C . LEU A 1 90 ? -10.477 -3.291 14.603 1.00 63.81 90 LEU A C 1
ATOM 703 O O . LEU A 1 90 ? -11.644 -2.935 14.400 1.00 63.81 90 LEU A O 1
ATOM 707 N N . HIS A 1 91 ? -10.130 -4.565 14.794 1.00 54.91 91 HIS A N 1
ATOM 708 C CA . HIS A 1 91 ? -11.014 -5.729 14.912 1.00 54.91 91 HIS A CA 1
ATOM 709 C C . HIS A 1 91 ? -10.834 -6.370 16.289 1.00 54.91 91 HIS A C 1
ATOM 711 O O . HIS A 1 91 ? -11.848 -6.866 16.827 1.00 54.91 91 HIS A O 1
#

Organism: Burkholderia ambifaria (strain ATCC BAA-244 / DSM 16087 / CCUG 44356 / LMG 19182 / AMMD) (NCBI:txid339670)

Radius of gyration: 13.43 Å; chains: 1; bounding box: 29×22×32 Å

pLDDT: mean 70.75, std 5.31, range [52.88, 81.56]